Protein AF-A0A7S4MXL9-F1 (afdb_monomer_lite)

Foldseek 3Di:
DQDPPDDDDDDPVRVLLVVLVCCQVVSDVDDDDDQLSQFPVNSVVSPRPDDDDDDPDDPDDDDDDDDDDPVCVVVVVVVVVLLVLLLVCVVVVNWLVNLVPQALCNVVDPPDRSVVSSVSRVPQIHLVSNCVVPPCVRDNDDLSSDRDPPPNPDPD

InterPro domains:
  IPR051455 Bacterial solute-binding protein 3 [PTHR30085] (17-137)

Radius of gyration: 20.0 Å; chains: 1; bounding box: 46×38×46 Å

Structure (mmCIF, N/CA/C/O backbone):
data_AF-A0A7S4MXL9-F1
#
_entry.id   AF-A0A7S4MXL9-F1
#
loop_
_atom_site.group_PDB
_atom_site.id
_atom_site.type_symbol
_atom_site.label_atom_id
_atom_site.label_alt_id
_atom_site.label_comp_id
_atom_site.label_asym_id
_atom_site.label_entity_id
_atom_site.label_seq_id
_atom_site.pdbx_PDB_ins_code
_atom_site.Cartn_x
_atom_site.Cartn_y
_atom_site.Cartn_z
_atom_site.occupancy
_atom_site.B_iso_or_equiv
_atom_site.auth_seq_id
_atom_site.auth_comp_id
_atom_site.auth_asym_id
_atom_site.auth_atom_id
_atom_site.pdbx_PDB_model_num
ATOM 1 N N . MET A 1 1 ? -15.968 -4.657 27.008 1.00 43.28 1 MET A N 1
ATOM 2 C CA . MET A 1 1 ? -15.910 -5.420 25.742 1.00 43.28 1 MET A CA 1
ATOM 3 C C . MET A 1 1 ? -17.338 -5.564 25.239 1.00 43.28 1 MET A C 1
ATOM 5 O O . MET A 1 1 ? -18.163 -6.137 25.943 1.00 43.28 1 MET A O 1
ATOM 9 N N . CYS A 1 2 ? -17.653 -4.916 24.120 1.00 51.62 2 CYS A N 1
ATOM 10 C CA . CYS A 1 2 ? -19.012 -4.793 23.597 1.00 51.62 2 CYS A CA 1
ATOM 11 C C . CYS A 1 2 ? -19.535 -6.177 23.169 1.00 51.62 2 CYS A C 1
ATOM 13 O O . CYS A 1 2 ? -18.941 -6.810 22.299 1.00 51.62 2 CYS A O 1
ATOM 15 N N . LYS A 1 3 ? -20.609 -6.686 23.788 1.00 50.41 3 LYS A N 1
ATOM 16 C CA . LYS A 1 3 ? -21.305 -7.889 23.302 1.00 50.41 3 LYS A CA 1
ATOM 17 C C . LYS A 1 3 ? -22.411 -7.439 22.359 1.00 50.41 3 LYS A C 1
ATOM 19 O O . LYS A 1 3 ? -23.519 -7.153 22.805 1.00 50.41 3 LYS A O 1
ATOM 24 N N . VAL A 1 4 ? -22.115 -7.388 21.065 1.00 56.62 4 VAL A N 1
ATOM 25 C CA . VAL A 1 4 ? -23.149 -7.201 20.044 1.00 56.62 4 VAL A CA 1
ATOM 26 C C . VAL A 1 4 ? -23.966 -8.499 19.990 1.00 56.62 4 VAL A C 1
ATOM 28 O O . VAL A 1 4 ? -23.500 -9.525 19.497 1.00 56.62 4 VAL A O 1
ATOM 31 N N . LYS A 1 5 ? -25.151 -8.502 20.610 1.00 51.19 5 LYS A N 1
ATOM 32 C CA . LYS A 1 5 ? -26.059 -9.658 20.593 1.00 51.19 5 LYS A CA 1
ATOM 33 C C . LYS A 1 5 ? -26.723 -9.763 19.217 1.00 51.19 5 LYS A C 1
ATOM 35 O O . LYS A 1 5 ? -27.228 -8.768 18.716 1.00 51.19 5 LYS A O 1
ATOM 40 N N . GLY A 1 6 ? -26.778 -10.973 18.656 1.00 56.19 6 GLY A N 1
ATOM 41 C CA . GLY A 1 6 ? -27.597 -11.264 17.471 1.00 56.19 6 GLY A CA 1
ATOM 42 C C . GLY A 1 6 ? -26.933 -11.024 16.113 1.00 56.19 6 GLY A C 1
ATOM 43 O O . GLY A 1 6 ? -27.645 -10.872 15.127 1.00 56.19 6 GLY A O 1
ATOM 44 N N . LEU A 1 7 ? -25.600 -11.002 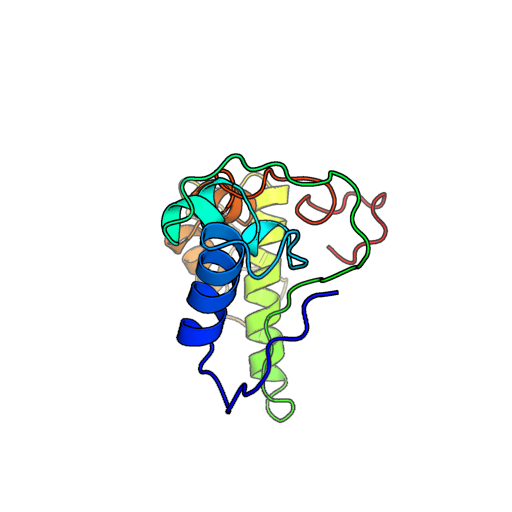16.035 1.00 54.09 7 LEU A N 1
ATOM 45 C CA . LEU A 1 7 ? -24.893 -10.946 14.753 1.00 54.09 7 LEU A CA 1
ATOM 46 C C . LEU A 1 7 ? -25.101 -12.251 13.965 1.00 54.09 7 LEU A C 1
ATOM 48 O O . LEU A 1 7 ? -24.458 -13.262 14.247 1.00 54.09 7 LEU A O 1
ATOM 52 N N . SER A 1 8 ? -26.005 -12.226 12.983 1.00 62.47 8 SER A N 1
ATOM 53 C CA . SER A 1 8 ? -25.964 -13.140 11.837 1.00 62.47 8 SER A CA 1
ATOM 54 C C . SER A 1 8 ? -24.736 -12.829 10.969 1.00 62.47 8 SER A C 1
ATOM 56 O O . SER A 1 8 ? -24.015 -11.864 11.229 1.00 62.47 8 SER A O 1
ATOM 58 N N . ALA A 1 9 ? -24.460 -13.667 9.964 1.00 56.25 9 ALA A N 1
ATOM 59 C CA . ALA A 1 9 ? -23.340 -13.476 9.046 1.00 56.25 9 ALA A CA 1
ATOM 60 C C . ALA A 1 9 ? -23.443 -12.114 8.338 1.00 56.25 9 ALA A C 1
ATOM 62 O O . ALA A 1 9 ? -24.142 -11.980 7.338 1.00 56.25 9 ALA A O 1
ATOM 63 N N . LEU A 1 10 ? -22.763 -11.107 8.885 1.00 61.34 10 LEU A N 1
ATOM 64 C CA . LEU A 1 10 ? -22.652 -9.799 8.268 1.00 61.34 10 LEU A CA 1
ATOM 65 C C . LEU A 1 10 ? -21.685 -9.881 7.092 1.00 61.34 10 LEU A C 1
ATOM 67 O O . LEU A 1 10 ? -20.589 -10.438 7.189 1.00 61.34 10 LEU A O 1
ATOM 71 N N . THR A 1 11 ? -22.063 -9.252 5.992 1.00 66.88 11 THR A N 1
ATOM 72 C CA . THR A 1 11 ? -21.146 -8.926 4.909 1.00 66.88 11 THR A CA 1
ATOM 73 C C . THR A 1 11 ? -20.073 -7.954 5.399 1.00 66.88 11 THR A C 1
ATOM 75 O O . THR A 1 11 ? -20.253 -7.196 6.354 1.00 66.88 11 THR A O 1
ATOM 78 N N . MET A 1 12 ? -18.941 -7.911 4.701 1.00 63.31 12 MET A N 1
ATOM 79 C CA . MET A 1 12 ? -17.849 -6.993 5.036 1.00 63.31 12 MET A CA 1
ATOM 80 C C . MET A 1 12 ? -18.287 -5.512 5.000 1.00 63.31 12 MET A C 1
ATOM 82 O O . MET A 1 12 ? -17.743 -4.687 5.732 1.00 63.31 12 MET A O 1
ATOM 86 N N . VAL A 1 13 ? -19.296 -5.176 4.185 1.00 66.50 13 VAL A N 1
ATOM 87 C CA . VAL A 1 13 ? -19.910 -3.839 4.125 1.00 66.50 13 VAL A CA 1
ATOM 88 C C . VAL A 1 13 ? -20.732 -3.559 5.382 1.00 66.50 13 VAL A C 1
ATOM 90 O O . VAL A 1 13 ? -20.577 -2.506 5.998 1.00 66.50 13 VAL A O 1
ATOM 93 N N . GLU A 1 14 ? -21.556 -4.514 5.807 1.00 68.62 14 GLU A N 1
ATOM 94 C CA . GLU A 1 14 ? -22.361 -4.373 7.021 1.00 68.62 14 GLU A CA 1
ATOM 95 C C . GLU A 1 14 ? -21.477 -4.282 8.268 1.00 68.62 14 GLU A C 1
ATOM 97 O O . GLU A 1 14 ? -21.720 -3.429 9.121 1.00 68.62 14 GLU A O 1
ATOM 102 N N . ILE A 1 15 ? -20.396 -5.068 8.351 1.00 68.00 15 ILE A N 1
ATOM 103 C CA . ILE A 1 15 ? -19.413 -4.968 9.444 1.00 68.00 15 ILE A CA 1
ATOM 104 C C . ILE A 1 15 ? -18.820 -3.557 9.504 1.00 68.00 15 ILE A C 1
ATOM 106 O O . ILE A 1 15 ? -18.749 -2.975 10.586 1.00 68.00 15 ILE A O 1
ATOM 110 N N . ARG A 1 16 ? -18.430 -2.993 8.350 1.00 67.88 16 ARG A N 1
ATOM 111 C CA . ARG A 1 16 ? -17.820 -1.655 8.264 1.00 67.88 16 ARG A CA 1
ATOM 112 C C . ARG A 1 16 ? -18.720 -0.560 8.826 1.00 67.88 16 ARG A C 1
ATOM 114 O O . ARG A 1 16 ? -18.228 0.316 9.527 1.00 67.88 16 ARG A O 1
ATOM 121 N N . LEU A 1 17 ? -20.019 -0.611 8.552 1.00 75.25 17 LEU A N 1
ATOM 122 C CA . LEU A 1 17 ? -20.963 0.392 9.055 1.00 75.25 17 LEU A CA 1
ATOM 123 C C . LEU A 1 17 ? -21.364 0.144 10.517 1.00 75.25 17 LEU A C 1
ATOM 125 O O . LEU A 1 17 ? -21.644 1.084 11.260 1.00 75.25 17 LEU A O 1
ATOM 129 N N . THR A 1 18 ? -21.358 -1.116 10.954 1.00 82.31 18 THR A N 1
ATOM 130 C CA . THR A 1 18 ? -21.883 -1.512 12.267 1.00 82.31 18 THR A CA 1
ATOM 131 C C . THR A 1 18 ? -21.094 -0.918 13.430 1.00 82.31 18 THR A C 1
ATOM 133 O O . THR A 1 18 ? -21.700 -0.437 14.383 1.00 82.31 18 THR A O 1
ATOM 136 N N . TYR A 1 19 ? -19.758 -0.910 13.391 1.00 85.44 19 TYR A N 1
ATOM 137 C CA . TYR A 1 19 ? -18.996 -0.381 14.531 1.00 85.44 19 TYR A CA 1
ATOM 138 C C . TYR A 1 19 ? -19.046 1.144 14.638 1.00 85.44 19 TYR A C 1
ATOM 140 O O . TYR A 1 19 ? -19.063 1.652 15.755 1.00 85.44 19 TYR A O 1
ATOM 148 N N . ALA A 1 20 ? -19.103 1.873 13.517 1.00 88.88 20 ALA A N 1
ATOM 149 C CA . ALA A 1 20 ? -19.265 3.326 13.538 1.00 88.88 20 ALA A CA 1
ATOM 150 C C . ALA A 1 20 ? -20.626 3.702 14.132 1.00 88.88 20 ALA A C 1
ATOM 152 O O . ALA A 1 20 ? -20.692 4.522 15.044 1.00 88.88 20 ALA A O 1
ATOM 153 N N . LYS A 1 21 ? -21.689 3.006 13.708 1.00 89.25 21 LYS A N 1
ATOM 154 C CA . LYS A 1 21 ? -23.033 3.156 14.270 1.00 89.25 21 LYS A CA 1
ATOM 155 C C . LYS A 1 21 ? -23.079 2.844 15.768 1.00 89.25 21 LYS A C 1
ATOM 157 O O . LYS A 1 21 ? -23.560 3.669 16.533 1.00 89.25 21 LYS A O 1
ATOM 162 N N . ASN A 1 22 ? -22.536 1.699 16.185 1.00 88.69 22 ASN A N 1
ATOM 163 C CA . ASN A 1 22 ? -22.546 1.291 17.592 1.00 88.69 22 ASN A CA 1
ATOM 164 C C . ASN A 1 22 ? -21.698 2.216 18.483 1.00 88.69 22 ASN A C 1
ATOM 166 O O . ASN A 1 22 ? -21.920 2.285 19.688 1.00 88.69 22 ASN A O 1
ATOM 170 N N . LEU A 1 23 ? -20.688 2.886 17.920 1.00 89.50 23 LEU A N 1
ATOM 171 C CA . LEU A 1 23 ? -19.939 3.924 18.626 1.00 89.50 23 LEU A CA 1
ATOM 172 C C . LEU A 1 23 ? -20.743 5.233 18.703 1.00 89.50 23 LEU A C 1
ATOM 174 O O . LEU A 1 23 ? -20.732 5.891 19.738 1.00 89.50 23 LEU A O 1
ATOM 178 N N . GLN A 1 24 ? -21.450 5.598 17.628 1.00 90.88 24 GLN A N 1
ATOM 179 C CA . GLN A 1 24 ? -22.282 6.803 17.537 1.00 90.88 24 GLN A CA 1
ATOM 180 C C . GLN A 1 24 ? -23.485 6.759 18.491 1.00 90.88 24 GLN A C 1
ATOM 182 O O . GLN A 1 24 ? -23.789 7.755 19.140 1.00 90.88 24 GLN A O 1
ATOM 187 N N . ASP A 1 25 ? -24.169 5.617 18.583 1.00 90.88 25 ASP A N 1
ATOM 188 C CA . ASP A 1 25 ? -25.355 5.443 19.433 1.00 90.88 25 ASP A CA 1
ATOM 189 C C . ASP A 1 25 ? -25.026 5.081 20.895 1.00 90.88 25 ASP A C 1
ATOM 191 O O . ASP A 1 25 ? -25.926 4.963 21.727 1.00 90.88 25 ASP A O 1
ATOM 195 N N . GLY A 1 26 ? -23.738 4.933 21.221 1.00 88.62 26 GLY A N 1
ATOM 196 C CA . GLY A 1 26 ? -23.257 4.640 22.569 1.00 88.62 26 GLY A CA 1
ATOM 197 C C . GLY A 1 26 ? -23.362 3.171 22.988 1.00 88.62 26 GLY A C 1
ATOM 198 O O . GLY A 1 26 ? -23.033 2.849 24.131 1.00 88.62 26 GLY A O 1
ATOM 199 N N . THR A 1 27 ? -23.762 2.261 22.092 1.00 90.12 27 THR A N 1
ATOM 200 C CA . THR A 1 27 ? -23.750 0.810 22.352 1.00 90.12 27 THR A CA 1
ATOM 201 C C . THR A 1 27 ? -22.348 0.320 22.723 1.00 90.12 27 THR A C 1
ATOM 203 O O . THR A 1 27 ? -22.186 -0.512 23.620 1.00 90.12 27 THR A O 1
ATOM 206 N N . CYS A 1 28 ? -21.323 0.849 22.053 1.00 89.38 28 CYS A N 1
ATOM 207 C CA . CYS A 1 28 ? -19.917 0.632 22.360 1.00 89.38 28 CYS A CA 1
ATOM 208 C C . CYS A 1 28 ? -19.245 1.963 22.707 1.00 89.38 28 CYS A C 1
ATOM 210 O O . CYS A 1 28 ? -19.513 2.985 22.092 1.00 89.38 28 CYS A O 1
ATOM 212 N N . ASN A 1 29 ? -18.314 1.937 23.661 1.00 89.88 29 ASN A N 1
ATOM 213 C CA . ASN A 1 29 ? -17.516 3.103 24.058 1.00 89.88 29 ASN A CA 1
ATOM 214 C C . ASN A 1 29 ? -16.076 3.076 23.513 1.00 89.88 29 ASN A C 1
ATOM 216 O O . ASN A 1 29 ? -15.330 4.032 23.697 1.00 89.88 29 ASN A O 1
ATOM 220 N N . ALA A 1 30 ? -15.668 1.971 22.886 1.00 89.69 30 ALA A N 1
ATOM 221 C CA . ALA A 1 30 ? -14.360 1.798 22.272 1.00 89.69 30 ALA A CA 1
ATOM 222 C C . ALA A 1 30 ? -14.444 0.777 21.133 1.00 89.69 30 ALA A C 1
ATOM 224 O O . ALA A 1 30 ? -15.226 -0.178 21.198 1.00 89.69 30 ALA A O 1
ATOM 225 N N . ILE A 1 31 ? -13.594 0.960 20.124 1.00 89.62 31 ILE A N 1
ATOM 226 C CA . ILE A 1 31 ? -13.417 0.045 18.995 1.00 89.62 31 ILE A CA 1
ATOM 227 C C . ILE A 1 31 ? -11.952 -0.386 18.903 1.00 89.62 31 ILE A C 1
ATOM 229 O O . ILE A 1 31 ? -11.050 0.351 19.299 1.00 89.62 31 ILE A O 1
ATOM 233 N N . VAL A 1 32 ? -11.722 -1.595 18.397 1.00 88.31 32 VAL A N 1
ATOM 234 C CA . VAL A 1 32 ? -10.387 -2.142 18.133 1.00 88.31 32 VAL A CA 1
ATOM 235 C C . VAL A 1 32 ? -10.372 -2.629 16.693 1.00 88.31 32 VAL A C 1
ATOM 237 O O . VAL A 1 32 ? -11.303 -3.308 16.265 1.00 88.31 32 VAL A O 1
ATOM 240 N N . GLY A 1 33 ? -9.326 -2.274 15.958 1.00 87.44 33 GLY A N 1
ATOM 241 C CA . GLY A 1 33 ? -9.113 -2.702 14.584 1.00 87.44 33 GLY A CA 1
ATOM 242 C C . GLY A 1 33 ? -7.822 -2.121 14.022 1.00 87.44 33 GLY A C 1
ATOM 243 O O . GLY A 1 33 ? -7.119 -1.368 14.703 1.00 87.44 33 GLY A O 1
ATOM 244 N N . GLU A 1 34 ? -7.539 -2.456 12.769 1.00 87.19 34 GLU A N 1
ATOM 245 C CA . GLU A 1 34 ? -6.403 -1.920 12.021 1.00 87.19 34 GLU A CA 1
ATOM 246 C C . GLU A 1 34 ? -6.440 -0.385 11.991 1.00 87.19 34 GLU A C 1
ATOM 248 O O . GLU A 1 34 ? -7.487 0.218 11.736 1.00 87.19 34 GLU A O 1
ATOM 253 N N . ARG A 1 35 ? -5.284 0.267 12.177 1.00 85.81 35 ARG A N 1
ATOM 254 C CA . ARG A 1 35 ? -5.181 1.741 12.264 1.00 85.81 35 ARG A CA 1
ATOM 255 C C . ARG A 1 35 ? -5.817 2.462 11.078 1.00 85.81 35 ARG A C 1
ATOM 257 O O . ARG A 1 35 ? -6.426 3.508 11.261 1.00 85.81 35 ARG A O 1
ATOM 264 N N . MET A 1 36 ? -5.690 1.900 9.877 1.00 84.69 36 MET A N 1
ATOM 265 C CA . MET A 1 36 ? -6.298 2.453 8.665 1.00 84.69 36 MET A CA 1
ATOM 266 C C . MET A 1 36 ? -7.829 2.388 8.689 1.00 84.69 36 MET A C 1
ATOM 268 O O . MET A 1 36 ? -8.492 3.306 8.220 1.00 84.69 36 MET A O 1
ATOM 272 N N . HIS A 1 37 ? -8.404 1.334 9.271 1.00 85.94 37 HIS A N 1
ATOM 273 C CA . HIS A 1 37 ? -9.849 1.159 9.355 1.00 85.94 37 HIS A CA 1
ATOM 274 C C . HIS A 1 37 ? -10.477 1.985 10.477 1.00 85.94 37 HIS A C 1
ATOM 276 O O . HIS A 1 37 ? -11.622 2.398 10.336 1.00 85.94 37 HIS A O 1
ATOM 282 N N . ILE A 1 38 ? -9.750 2.242 11.564 1.00 89.75 38 ILE A N 1
ATOM 283 C CA . ILE A 1 38 ? -10.243 3.022 12.708 1.00 89.75 38 ILE A CA 1
ATOM 284 C C . ILE A 1 38 ? -9.623 4.426 12.782 1.00 89.75 38 ILE A C 1
ATOM 286 O O . ILE A 1 38 ? -9.632 5.053 13.840 1.00 89.75 38 ILE A O 1
ATOM 290 N N . SER A 1 39 ? -9.059 4.942 11.689 1.00 89.69 39 SER A N 1
ATOM 291 C CA . SER A 1 39 ? -8.576 6.325 11.658 1.00 89.69 39 SER A CA 1
ATOM 292 C C . SER A 1 39 ? -9.746 7.300 11.803 1.00 89.69 39 SER A C 1
ATOM 294 O O . SER A 1 39 ? -10.880 6.980 11.443 1.00 89.69 39 SER A O 1
ATOM 296 N N . GLN A 1 40 ? -9.481 8.512 12.295 1.00 90.06 40 GLN A N 1
ATOM 297 C CA . GLN A 1 40 ? -10.526 9.528 12.433 1.00 90.06 40 GLN A CA 1
ATOM 298 C C . GLN A 1 40 ? -11.225 9.814 11.098 1.00 90.06 40 GLN A C 1
ATOM 300 O O . GLN A 1 40 ? -12.452 9.834 11.054 1.00 90.06 40 GLN A O 1
ATOM 305 N N . GLN A 1 41 ? -10.458 9.952 10.010 1.00 88.75 41 GLN A N 1
ATOM 306 C CA . GLN A 1 41 ? -11.013 10.137 8.669 1.00 88.75 41 GLN A CA 1
ATOM 307 C C . GLN A 1 41 ? -11.899 8.953 8.271 1.00 88.75 41 GLN A C 1
ATOM 309 O O . GLN A 1 41 ? -13.039 9.141 7.862 1.00 88.75 41 GLN A O 1
ATOM 314 N N . SER A 1 42 ? -11.419 7.724 8.473 1.00 89.56 42 SER A N 1
ATOM 315 C CA . SER A 1 42 ? -12.175 6.529 8.111 1.00 89.56 42 SER A CA 1
ATOM 316 C C . SER A 1 42 ? -13.452 6.355 8.940 1.00 89.56 42 SER A C 1
ATOM 318 O O . SER A 1 42 ? -14.399 5.739 8.455 1.00 89.56 42 SER A O 1
ATOM 320 N N . MET A 1 43 ? -13.487 6.840 10.183 1.00 91.06 43 MET A N 1
ATOM 321 C CA . MET A 1 43 ? -14.690 6.843 11.021 1.00 91.06 43 MET A CA 1
ATOM 322 C C . MET A 1 43 ? -15.681 7.916 10.571 1.00 91.06 43 MET A C 1
ATOM 324 O O . MET A 1 43 ? -16.874 7.633 10.459 1.00 91.06 43 MET A O 1
ATOM 328 N N . HIS A 1 44 ? -15.180 9.107 10.249 1.00 90.12 44 HIS A N 1
ATOM 329 C CA . HIS A 1 44 ? -15.976 10.201 9.704 1.00 90.12 44 HIS A CA 1
ATOM 330 C C . HIS A 1 44 ? -16.634 9.816 8.369 1.00 90.12 44 HIS A C 1
ATOM 332 O O . HIS A 1 44 ? -17.840 9.979 8.209 1.00 90.12 44 HIS A O 1
ATOM 338 N N . ASP A 1 45 ? -15.892 9.184 7.453 1.00 89.19 45 ASP A N 1
ATOM 339 C CA . ASP A 1 45 ? -16.416 8.695 6.165 1.00 89.19 45 ASP A CA 1
ATOM 340 C C . ASP A 1 45 ? -17.516 7.626 6.326 1.00 89.19 45 ASP A C 1
ATOM 342 O O . ASP A 1 45 ? -18.261 7.337 5.389 1.00 89.19 45 ASP A O 1
ATOM 346 N N . ARG A 1 46 ? -17.634 7.030 7.520 1.00 89.50 46 ARG A N 1
ATOM 347 C CA . ARG A 1 46 ? -18.689 6.072 7.888 1.00 89.50 46 ARG A CA 1
ATOM 348 C C . ARG A 1 46 ? -19.806 6.689 8.734 1.00 89.50 46 ARG A C 1
ATOM 350 O O . ARG A 1 46 ? -20.631 5.947 9.265 1.00 89.50 46 ARG A O 1
ATOM 357 N N . GLY A 1 47 ? -19.847 8.016 8.843 1.00 90.50 47 GLY A N 1
ATOM 358 C CA . GLY A 1 47 ? -20.911 8.762 9.516 1.00 90.50 47 GLY A CA 1
ATOM 359 C C . GLY A 1 47 ? -20.753 8.886 11.032 1.00 90.50 47 GLY A C 1
ATOM 360 O O . GLY A 1 47 ? -21.738 9.151 11.715 1.00 90.50 47 GLY A O 1
ATOM 361 N N . TYR A 1 48 ? -19.550 8.668 11.577 1.00 91.56 48 TYR A N 1
ATOM 362 C CA . TYR A 1 48 ? -19.279 9.003 12.974 1.00 91.56 48 TYR A CA 1
ATOM 363 C C . TYR A 1 48 ? -18.996 10.504 13.110 1.00 91.56 48 TYR A C 1
ATOM 365 O O . TYR A 1 48 ? -18.024 11.008 12.552 1.00 91.56 48 TYR A O 1
ATOM 373 N N . GLU A 1 49 ? -19.823 11.202 13.884 1.00 93.06 49 GLU A N 1
ATOM 374 C CA . GLU A 1 49 ? -19.748 12.659 14.087 1.00 93.06 49 GLU A CA 1
ATOM 375 C C . GLU A 1 49 ? -19.316 13.036 15.514 1.00 93.06 49 GLU A C 1
ATOM 377 O O . GLU A 1 49 ? -19.165 14.211 15.846 1.00 93.06 49 GLU A O 1
ATOM 382 N N . GLY A 1 50 ? -19.140 12.041 16.386 1.00 90.12 50 GLY A N 1
ATOM 383 C CA . GLY A 1 50 ? -18.769 12.255 17.779 1.00 90.12 50 GLY A CA 1
ATOM 384 C C . GLY A 1 50 ? -17.299 12.631 17.994 1.00 90.12 50 GLY A C 1
ATOM 385 O O . GLY A 1 50 ? -16.451 12.582 17.101 1.00 90.12 50 GLY A O 1
ATOM 386 N N . SER A 1 51 ? -16.978 12.962 19.244 1.00 92.06 51 SER A N 1
ATOM 387 C CA . SER A 1 51 ? -15.603 13.178 19.695 1.00 92.06 51 SER A CA 1
ATOM 388 C C . SER A 1 51 ? -14.778 11.898 19.536 1.00 92.06 51 SER A C 1
ATOM 390 O O . SER A 1 51 ? -15.046 10.901 20.204 1.00 92.06 51 SER A O 1
ATOM 392 N N . TYR A 1 52 ? -13.737 11.927 18.702 1.00 92.38 52 TYR A N 1
ATOM 393 C CA . TYR A 1 52 ? -12.903 10.758 18.422 1.00 92.38 52 TYR A CA 1
ATOM 394 C C . TYR A 1 52 ? -11.470 10.944 18.920 1.00 92.38 52 TYR A C 1
ATOM 396 O O . TYR A 1 52 ? -10.852 11.980 18.687 1.00 92.38 52 TYR A O 1
ATOM 404 N N . SER A 1 53 ? -10.906 9.920 19.560 1.00 91.69 53 SER A N 1
ATOM 405 C CA . SER A 1 53 ? -9.463 9.842 19.803 1.00 91.69 53 SER A CA 1
ATOM 406 C C . SER A 1 53 ? -8.967 8.418 19.583 1.00 91.69 53 SER A C 1
ATOM 408 O O . SER A 1 53 ? -9.616 7.450 19.975 1.00 91.69 53 SER A O 1
ATOM 410 N N . MET A 1 54 ? -7.813 8.292 18.928 1.00 90.44 54 MET A N 1
ATOM 411 C CA . MET A 1 54 ? -7.187 7.006 18.633 1.00 90.44 54 MET A CA 1
ATOM 412 C C . MET A 1 54 ? -5.919 6.849 19.471 1.00 90.44 54 MET A C 1
ATOM 414 O O . MET A 1 54 ? -5.058 7.729 19.487 1.00 90.44 54 MET A O 1
ATOM 418 N N . GLY A 1 55 ? -5.790 5.712 20.157 1.00 88.75 55 GLY A N 1
ATOM 419 C CA . GLY A 1 55 ? -4.580 5.381 20.904 1.00 88.75 55 GLY A CA 1
ATOM 420 C C . GLY A 1 55 ? -3.357 5.239 19.990 1.00 88.75 55 GLY A C 1
ATOM 421 O O . GLY A 1 55 ? -3.456 4.790 18.850 1.00 88.75 55 GLY A O 1
ATOM 422 N N . THR A 1 56 ? -2.176 5.594 20.498 1.00 86.38 56 THR A N 1
ATOM 423 C CA . THR A 1 56 ? -0.914 5.499 19.739 1.00 86.38 56 THR A CA 1
ATOM 424 C C . THR A 1 56 ? -0.267 4.116 19.814 1.00 86.38 56 THR A C 1
ATOM 426 O O . THR A 1 56 ? 0.526 3.760 18.937 1.00 86.38 56 THR A O 1
ATOM 429 N N . LYS A 1 57 ? -0.615 3.328 20.839 1.00 87.81 57 LYS A N 1
ATOM 430 C CA . LYS A 1 57 ? -0.075 1.991 21.088 1.00 87.81 57 LYS A CA 1
ATOM 431 C C . LYS A 1 57 ? -0.738 0.953 20.181 1.00 87.81 57 LYS A C 1
ATOM 433 O O . LYS A 1 57 ? -1.944 0.743 20.253 1.00 87.81 57 LYS A O 1
ATOM 438 N N . ALA A 1 58 ? 0.074 0.268 19.380 1.00 84.81 58 ALA A N 1
ATOM 439 C CA . ALA A 1 58 ? -0.342 -0.945 18.686 1.00 84.81 58 ALA A CA 1
ATOM 440 C C . ALA A 1 58 ? -0.316 -2.138 19.656 1.00 84.81 58 ALA A C 1
ATOM 442 O O . ALA A 1 58 ? 0.613 -2.276 20.455 1.00 84.81 58 ALA A O 1
ATOM 443 N N . TYR A 1 59 ? -1.342 -2.985 19.583 1.00 88.62 59 TYR A N 1
ATOM 444 C CA . TYR A 1 59 ? -1.470 -4.195 20.406 1.00 88.62 59 TYR A CA 1
ATOM 445 C C . TYR A 1 59 ? -1.309 -5.492 19.598 1.00 88.62 59 TYR A C 1
ATOM 447 O O . TYR A 1 59 ? -1.298 -6.570 20.185 1.00 88.62 59 TYR A O 1
ATOM 455 N N . GLY A 1 60 ? -1.159 -5.390 18.276 1.00 85.06 60 GLY A N 1
ATOM 456 C CA . GLY A 1 60 ? -0.962 -6.511 17.361 1.00 85.06 60 GLY A CA 1
ATOM 457 C C . GLY A 1 60 ? -0.065 -6.125 16.185 1.00 85.06 60 GLY A C 1
ATOM 458 O O . GLY A 1 60 ? 0.199 -4.942 15.960 1.00 85.06 60 GLY A O 1
ATOM 459 N N . MET A 1 61 ? 0.408 -7.143 15.465 1.00 80.75 61 MET A N 1
ATOM 460 C CA . MET A 1 61 ? 1.165 -7.016 14.219 1.00 80.75 61 MET A CA 1
ATOM 461 C C . MET A 1 61 ? 0.309 -7.589 13.091 1.00 80.75 61 MET A C 1
ATOM 463 O O . MET A 1 61 ? 0.033 -8.785 13.082 1.00 80.75 61 MET A O 1
ATOM 467 N N . GLU A 1 62 ? -0.108 -6.735 12.161 1.00 81.69 62 GLU A N 1
ATOM 468 C CA . GLU A 1 62 ? -1.036 -7.084 11.078 1.00 81.69 62 GLU A CA 1
ATOM 469 C C . GLU A 1 62 ? -0.391 -6.772 9.713 1.00 81.69 62 GLU A C 1
ATOM 471 O O . GLU A 1 62 ? -0.787 -5.818 9.044 1.00 81.69 62 GLU A O 1
ATOM 476 N N . PRO A 1 63 ? 0.665 -7.507 9.304 1.00 82.06 63 PRO A N 1
ATOM 477 C CA . PRO A 1 63 ? 1.268 -7.319 7.991 1.00 82.06 63 PRO A CA 1
ATOM 478 C C . PRO A 1 63 ? 0.297 -7.785 6.900 1.00 82.06 63 PRO A C 1
ATOM 480 O O . PRO A 1 63 ? -0.113 -8.947 6.867 1.00 82.06 63 PRO A O 1
ATOM 483 N N . LEU A 1 64 ? -0.061 -6.877 5.994 1.00 86.12 64 LEU A N 1
ATOM 484 C CA . LEU A 1 64 ? -0.905 -7.192 4.846 1.00 86.12 64 LEU A CA 1
ATOM 485 C C . LEU A 1 64 ? -0.061 -7.805 3.724 1.00 86.12 64 LEU A C 1
ATOM 487 O O . LEU A 1 64 ? 1.059 -7.368 3.467 1.00 86.12 64 LEU A O 1
ATOM 491 N N . SER A 1 65 ? -0.608 -8.814 3.047 1.00 88.06 65 SER A N 1
ATOM 492 C CA . SER A 1 65 ? 0.068 -9.520 1.956 1.00 88.06 65 SER A CA 1
ATOM 493 C C . SER A 1 65 ? -0.881 -9.775 0.789 1.00 88.06 65 SER A C 1
ATOM 495 O O . SER A 1 65 ? -2.093 -9.917 0.977 1.00 88.06 65 SER A O 1
ATOM 497 N N . LEU A 1 66 ? -0.328 -9.859 -0.423 1.00 91.19 66 LEU A N 1
ATOM 498 C CA . LEU A 1 66 ? -1.061 -10.350 -1.585 1.00 91.19 66 LEU A CA 1
ATOM 499 C C . LEU A 1 66 ? -1.113 -11.876 -1.539 1.00 91.19 66 LEU A C 1
ATOM 501 O O . LEU A 1 66 ? -0.088 -12.555 -1.554 1.00 91.19 66 LEU A O 1
ATOM 505 N N . VAL A 1 67 ? -2.327 -12.415 -1.509 1.00 94.12 67 VAL A N 1
ATOM 506 C CA . VAL A 1 67 ? -2.559 -13.857 -1.415 1.00 94.12 67 VAL A CA 1
ATOM 507 C C . VAL A 1 67 ? -2.908 -14.413 -2.792 1.00 94.12 67 VAL A C 1
ATOM 509 O O . VAL A 1 67 ? -3.731 -13.858 -3.521 1.00 94.12 67 VAL A O 1
ATOM 512 N N . THR A 1 68 ? -2.282 -15.532 -3.148 1.00 95.44 68 THR A N 1
ATOM 513 C CA . THR A 1 68 ? -2.534 -16.275 -4.390 1.00 95.44 68 THR A CA 1
ATOM 514 C C . THR A 1 68 ? -2.885 -17.727 -4.067 1.00 95.44 68 THR A C 1
ATOM 516 O O . THR A 1 68 ? -2.714 -18.170 -2.932 1.00 95.44 68 THR A O 1
ATOM 519 N N . ARG A 1 69 ? -3.427 -18.468 -5.043 1.00 96.00 69 ARG A N 1
ATOM 520 C CA . ARG A 1 69 ? -3.629 -19.917 -4.891 1.00 96.00 69 ARG A CA 1
ATOM 521 C C . ARG A 1 69 ? -2.271 -20.621 -4.893 1.00 96.00 69 ARG A C 1
ATOM 523 O O . ARG A 1 69 ? -1.410 -20.274 -5.691 1.00 96.00 69 ARG A O 1
ATOM 530 N N . ASP A 1 70 ? -2.130 -21.636 -4.054 1.00 94.81 70 ASP A N 1
ATOM 531 C CA . ASP A 1 70 ? -0.916 -22.442 -3.879 1.00 94.81 70 ASP A CA 1
ATOM 532 C C . ASP A 1 70 ? -0.534 -23.275 -5.116 1.00 94.81 70 ASP A C 1
ATOM 534 O O . ASP A 1 70 ? 0.642 -23.533 -5.357 1.00 94.81 70 ASP A O 1
ATOM 538 N N . VAL A 1 71 ? -1.515 -23.662 -5.933 1.00 96.25 71 VAL A N 1
ATOM 539 C CA . VAL A 1 71 ? -1.321 -24.516 -7.121 1.00 96.25 71 VAL A CA 1
ATOM 540 C C . VAL A 1 71 ? -0.634 -23.844 -8.320 1.00 96.25 71 VAL A C 1
ATOM 542 O O . VAL A 1 71 ? -0.379 -24.519 -9.316 1.00 96.25 71 VAL A O 1
ATOM 545 N N . ASP A 1 72 ? -0.339 -22.540 -8.275 1.00 95.00 72 ASP A N 1
ATOM 546 C CA . ASP A 1 72 ? 0.314 -21.824 -9.383 1.00 95.00 72 ASP A CA 1
ATOM 547 C C . ASP A 1 72 ? 1.475 -20.946 -8.902 1.00 95.00 72 ASP A C 1
ATOM 549 O O . ASP A 1 72 ? 1.391 -19.719 -8.851 1.00 95.00 72 ASP A O 1
ATOM 553 N N . ALA A 1 73 ? 2.597 -21.596 -8.589 1.00 91.94 73 ALA A N 1
ATOM 554 C CA . ALA A 1 73 ? 3.809 -20.921 -8.128 1.00 91.94 73 ALA A CA 1
ATOM 555 C C . ALA A 1 73 ? 4.317 -19.846 -9.107 1.00 91.94 73 ALA A C 1
ATOM 557 O O . ALA A 1 73 ? 4.803 -18.807 -8.676 1.00 91.94 73 ALA A O 1
ATOM 558 N N . ARG A 1 74 ? 4.150 -20.033 -10.427 1.00 89.38 74 ARG A N 1
ATOM 559 C CA . ARG A 1 74 ? 4.579 -19.029 -11.420 1.00 89.38 74 ARG A CA 1
ATOM 560 C C . ARG A 1 74 ? 3.746 -17.755 -11.331 1.00 89.38 74 ARG A C 1
ATOM 562 O O . ARG A 1 74 ? 4.268 -16.661 -11.552 1.00 89.38 74 ARG A O 1
ATOM 569 N N . TRP A 1 75 ? 2.455 -17.890 -11.035 1.00 91.12 75 TRP A N 1
ATOM 570 C CA . TRP A 1 75 ? 1.593 -16.747 -10.770 1.00 91.12 75 TRP A CA 1
ATOM 571 C C . TRP A 1 75 ? 1.984 -16.041 -9.470 1.00 91.12 75 TRP A C 1
ATOM 573 O O . TRP A 1 75 ? 2.103 -14.815 -9.458 1.00 91.12 75 TRP A O 1
ATOM 583 N N . SER A 1 76 ? 2.243 -16.797 -8.401 1.00 93.00 76 SER A N 1
ATOM 584 C CA . SER A 1 76 ? 2.732 -16.245 -7.132 1.00 93.00 76 SER A CA 1
ATOM 585 C C . SER A 1 76 ? 4.047 -15.480 -7.311 1.00 93.00 76 SER A C 1
ATOM 587 O O . SER A 1 76 ? 4.162 -14.356 -6.823 1.00 93.00 76 SER A O 1
ATOM 589 N N . ASP A 1 77 ? 4.992 -16.033 -8.078 1.00 88.62 77 ASP A N 1
ATOM 590 C CA . ASP A 1 77 ? 6.261 -15.380 -8.408 1.00 88.62 77 ASP A CA 1
ATOM 591 C C . ASP A 1 77 ? 6.029 -14.058 -9.138 1.00 88.62 77 ASP A C 1
ATOM 593 O O . ASP A 1 77 ? 6.596 -13.040 -8.753 1.00 88.62 77 ASP A O 1
ATOM 597 N N . LEU A 1 78 ? 5.173 -14.038 -10.167 1.00 88.00 78 LEU A N 1
ATOM 598 C CA . LEU A 1 78 ? 4.854 -12.808 -10.897 1.00 88.00 78 LEU A CA 1
ATOM 599 C C . LEU A 1 78 ? 4.273 -11.732 -9.969 1.00 88.00 78 LEU A C 1
ATOM 601 O O . LEU A 1 78 ? 4.711 -10.584 -10.027 1.00 88.00 78 LEU A O 1
ATOM 605 N N . VAL A 1 79 ? 3.305 -12.087 -9.121 1.00 91.69 79 VAL A N 1
ATOM 606 C CA . VAL A 1 79 ? 2.702 -11.150 -8.159 1.00 91.69 79 VAL A CA 1
ATOM 607 C C . VAL A 1 79 ? 3.758 -10.614 -7.191 1.00 91.69 79 VAL A C 1
ATOM 609 O O . VAL A 1 79 ? 3.808 -9.408 -6.951 1.00 91.69 79 VAL A O 1
ATOM 612 N N . ASN A 1 80 ? 4.646 -11.480 -6.696 1.00 89.88 80 ASN A N 1
ATOM 613 C CA . ASN A 1 80 ? 5.759 -11.063 -5.853 1.00 89.88 80 ASN A CA 1
ATOM 614 C C . ASN A 1 80 ? 6.704 -10.110 -6.603 1.00 89.88 80 ASN A C 1
ATOM 616 O O . ASN A 1 80 ? 7.007 -9.041 -6.088 1.00 89.88 80 ASN A O 1
ATOM 620 N N . TRP A 1 81 ? 7.105 -10.415 -7.841 1.00 88.81 81 TRP A N 1
ATOM 621 C CA . TRP A 1 81 ? 7.970 -9.536 -8.641 1.00 88.81 81 TRP A CA 1
ATOM 622 C C . TRP A 1 81 ? 7.349 -8.164 -8.923 1.00 88.81 81 TRP A C 1
ATOM 624 O O . TRP A 1 81 ? 8.070 -7.167 -8.973 1.00 88.81 81 TRP A O 1
ATOM 634 N N . VAL A 1 82 ? 6.023 -8.086 -9.071 1.00 91.06 82 VAL A N 1
ATOM 635 C CA . VAL A 1 82 ? 5.311 -6.803 -9.169 1.00 91.06 82 VAL A CA 1
ATOM 636 C C . VAL A 1 82 ? 5.435 -6.002 -7.870 1.00 91.06 82 VAL A C 1
ATOM 638 O O . VAL A 1 82 ? 5.682 -4.804 -7.932 1.00 91.06 82 VAL A O 1
ATOM 641 N N . ILE A 1 83 ? 5.324 -6.631 -6.699 1.00 91.81 83 ILE A N 1
ATOM 642 C CA . ILE A 1 83 ? 5.571 -5.940 -5.423 1.00 91.81 83 ILE A CA 1
ATOM 643 C C . ILE A 1 83 ? 7.034 -5.478 -5.340 1.00 91.81 83 ILE A C 1
ATOM 645 O O . ILE A 1 83 ? 7.296 -4.315 -5.039 1.00 91.81 83 ILE A O 1
ATOM 649 N N . GLN A 1 84 ? 7.984 -6.359 -5.671 1.00 89.88 84 GLN A N 1
ATOM 650 C CA . GLN A 1 84 ? 9.413 -6.048 -5.599 1.00 89.88 84 GLN A CA 1
ATOM 651 C C . GLN A 1 84 ? 9.790 -4.860 -6.491 1.00 89.88 84 GLN A C 1
ATOM 653 O O . GLN A 1 84 ? 10.536 -3.989 -6.052 1.00 89.88 84 GLN A O 1
ATOM 658 N N . VAL A 1 85 ? 9.259 -4.758 -7.720 1.00 91.19 85 VAL A N 1
ATOM 659 C CA . VAL A 1 85 ? 9.588 -3.606 -8.581 1.00 91.19 85 VAL A CA 1
ATOM 660 C C . VAL A 1 85 ? 9.097 -2.285 -7.986 1.00 91.19 85 VAL A C 1
ATOM 662 O O . VAL A 1 85 ? 9.793 -1.284 -8.116 1.00 91.19 85 VAL A O 1
ATOM 665 N N . LEU A 1 86 ? 7.952 -2.263 -7.293 1.00 93.88 86 LEU A N 1
ATOM 666 C CA . LEU A 1 86 ? 7.450 -1.044 -6.646 1.00 93.88 86 LEU A CA 1
ATOM 667 C C . LEU A 1 86 ? 8.401 -0.556 -5.545 1.00 93.88 86 LEU A C 1
ATOM 669 O O . LEU A 1 86 ? 8.621 0.651 -5.436 1.00 93.88 86 LEU A O 1
ATOM 673 N N . PHE A 1 87 ? 8.971 -1.478 -4.762 1.00 91.94 87 PHE A N 1
ATOM 674 C CA . PHE A 1 87 ? 9.936 -1.160 -3.706 1.00 91.94 87 PHE A CA 1
ATOM 675 C C . PHE A 1 87 ? 11.280 -0.710 -4.268 1.00 91.94 87 PHE A C 1
ATOM 677 O O . PHE A 1 87 ? 11.771 0.350 -3.893 1.00 91.94 87 PHE A O 1
ATOM 684 N N . VAL A 1 88 ? 11.860 -1.463 -5.205 1.00 89.81 88 VAL A N 1
ATOM 685 C CA . VAL A 1 88 ? 13.182 -1.109 -5.740 1.00 89.81 88 VAL A CA 1
ATOM 686 C C . VAL A 1 88 ? 13.110 0.161 -6.595 1.00 89.81 88 VAL A C 1
ATOM 688 O O . VAL A 1 88 ? 14.038 0.965 -6.574 1.00 89.81 88 VAL A O 1
ATOM 691 N N . ALA A 1 89 ? 12.003 0.404 -7.309 1.00 93.38 89 ALA A N 1
ATOM 692 C CA . ALA A 1 89 ? 11.800 1.682 -7.992 1.00 93.38 89 ALA A CA 1
ATOM 693 C C . ALA A 1 89 ? 11.830 2.846 -6.995 1.00 93.38 89 ALA A C 1
ATOM 695 O O . ALA A 1 89 ? 12.489 3.846 -7.251 1.00 93.38 89 ALA A O 1
ATOM 696 N N . GLU A 1 90 ? 11.187 2.703 -5.835 1.00 94.81 90 GLU A N 1
ATOM 697 C CA . GLU A 1 90 ? 11.257 3.722 -4.791 1.00 94.81 90 GLU A CA 1
ATOM 698 C C . GLU A 1 90 ? 12.681 3.879 -4.236 1.00 94.81 90 GLU A C 1
ATOM 700 O O . GLU A 1 90 ? 13.170 5.002 -4.122 1.00 94.81 90 GLU A O 1
ATOM 705 N N . GLU A 1 91 ? 13.367 2.771 -3.948 1.00 92.38 91 GLU A N 1
ATOM 706 C CA . GLU A 1 91 ? 14.746 2.771 -3.443 1.00 92.38 91 GLU A CA 1
ATOM 707 C C . GLU A 1 91 ? 15.692 3.521 -4.389 1.00 92.38 91 GLU A C 1
ATOM 709 O O . GLU A 1 91 ? 16.524 4.322 -3.964 1.00 92.38 91 GLU A O 1
ATOM 714 N N . GLN A 1 92 ? 15.516 3.311 -5.692 1.00 92.12 92 GLN A N 1
ATOM 715 C CA . GLN A 1 92 ? 16.292 3.957 -6.747 1.00 92.12 92 GLN A CA 1
ATOM 716 C C . GLN A 1 92 ? 15.752 5.338 -7.138 1.00 92.12 92 GLN A C 1
ATOM 718 O O . GLN A 1 92 ? 16.241 5.938 -8.095 1.00 92.12 92 GLN A O 1
ATOM 723 N N . SER A 1 93 ? 14.753 5.860 -6.417 1.00 95.38 93 SER A N 1
ATOM 724 C CA . SER A 1 93 ? 14.094 7.140 -6.713 1.00 95.38 93 SER A CA 1
ATOM 725 C C . SER A 1 93 ? 13.520 7.228 -8.140 1.00 95.38 93 SER A C 1
ATOM 727 O O . SER A 1 93 ? 13.425 8.306 -8.730 1.00 95.38 93 SER A O 1
ATOM 729 N N . ILE A 1 94 ? 13.121 6.089 -8.707 1.00 95.62 94 ILE A N 1
ATOM 730 C CA . ILE A 1 94 ? 12.382 5.983 -9.964 1.00 95.62 94 ILE A CA 1
ATOM 731 C C . ILE A 1 94 ? 10.900 6.180 -9.652 1.00 95.62 94 ILE A C 1
ATOM 733 O O . ILE A 1 94 ? 10.323 5.467 -8.835 1.00 95.62 94 ILE A O 1
ATOM 737 N N . THR A 1 95 ? 10.275 7.146 -10.313 1.00 97.69 95 THR A N 1
ATOM 738 C CA . THR A 1 95 ? 8.863 7.499 -10.132 1.00 97.69 95 THR A CA 1
ATOM 739 C C . THR A 1 95 ? 8.050 7.115 -11.359 1.00 97.69 95 THR A C 1
ATOM 741 O O . THR A 1 95 ? 8.600 6.687 -12.380 1.00 97.69 95 THR A O 1
ATOM 744 N N . GLN A 1 96 ? 6.738 7.340 -11.311 1.00 97.62 96 GLN A N 1
ATOM 745 C CA . GLN A 1 96 ? 5.892 7.233 -12.497 1.00 97.62 96 GLN A CA 1
ATOM 746 C C . GLN A 1 96 ? 6.438 8.065 -13.675 1.00 97.62 96 GLN A C 1
ATOM 748 O O . GLN A 1 96 ? 6.456 7.595 -14.813 1.00 97.62 96 GLN A O 1
ATOM 753 N N . ALA A 1 97 ? 6.940 9.276 -13.406 1.00 97.75 97 ALA A N 1
ATOM 754 C CA . ALA A 1 97 ? 7.456 10.188 -14.430 1.00 97.75 97 ALA A CA 1
ATOM 755 C C . ALA A 1 97 ? 8.778 9.709 -15.055 1.00 97.75 97 ALA A C 1
ATOM 757 O O . ALA A 1 97 ? 9.037 9.941 -16.239 1.00 97.75 97 ALA A O 1
ATOM 758 N N . THR A 1 98 ? 9.615 9.020 -14.280 1.00 96.88 98 THR A N 1
ATOM 759 C CA . THR A 1 98 ? 10.921 8.527 -14.737 1.00 96.88 98 THR A CA 1
ATOM 760 C C . THR A 1 98 ? 10.922 7.041 -15.070 1.00 96.88 98 THR A C 1
ATOM 762 O O . THR A 1 98 ? 11.971 6.513 -15.414 1.00 96.88 98 THR A O 1
ATOM 765 N N . ALA A 1 99 ? 9.764 6.371 -15.087 1.00 94.38 99 ALA A N 1
ATOM 766 C CA . ALA A 1 99 ? 9.637 4.930 -15.321 1.00 94.38 99 ALA A CA 1
ATOM 767 C C . ALA A 1 99 ? 10.456 4.407 -16.517 1.00 94.38 99 ALA A C 1
ATOM 769 O O . ALA A 1 99 ? 10.999 3.309 -16.464 1.00 94.38 99 ALA A O 1
ATOM 770 N N . HIS A 1 100 ? 10.594 5.201 -17.583 1.00 91.94 100 HIS A N 1
ATOM 771 C CA . HIS A 1 100 ? 11.360 4.859 -18.783 1.00 91.94 100 HIS A CA 1
ATOM 772 C C . HIS A 1 100 ? 12.853 4.566 -18.546 1.00 91.94 100 HIS A C 1
ATOM 774 O O . HIS A 1 100 ? 13.455 3.907 -19.394 1.00 91.94 100 HIS A O 1
ATOM 780 N N . ILE A 1 101 ? 13.437 5.024 -17.432 1.00 91.12 101 ILE A N 1
ATOM 781 C CA . ILE A 1 101 ? 14.838 4.752 -17.074 1.00 91.12 101 ILE A CA 1
ATOM 782 C C . ILE A 1 101 ? 15.023 3.394 -16.393 1.00 91.12 101 ILE A C 1
ATOM 784 O O . ILE A 1 101 ? 16.161 2.962 -16.221 1.00 91.12 101 ILE A O 1
ATOM 788 N N . LEU A 1 102 ? 13.931 2.718 -16.010 1.00 87.94 102 LEU A N 1
ATOM 789 C CA . LEU A 1 102 ? 13.998 1.390 -15.412 1.00 87.94 102 LEU A CA 1
ATOM 790 C C . LEU A 1 102 ? 14.598 0.403 -16.433 1.00 87.94 102 LEU A C 1
ATOM 792 O O . LEU A 1 102 ? 14.016 0.227 -17.515 1.00 87.94 102 LEU A O 1
ATOM 796 N N . PRO A 1 103 ? 15.734 -0.247 -16.111 1.00 82.25 103 PRO A N 1
ATOM 797 C CA . PRO A 1 103 ? 16.381 -1.188 -17.010 1.00 82.25 103 PRO A CA 1
ATOM 798 C C . PRO A 1 103 ? 15.456 -2.333 -17.404 1.00 82.25 103 PRO A C 1
ATOM 800 O O . PRO A 1 103 ? 14.718 -2.880 -16.591 1.00 82.25 103 PRO A O 1
ATOM 803 N N . ASP A 1 104 ? 15.554 -2.756 -18.657 1.00 76.56 104 ASP A N 1
ATOM 804 C CA . ASP A 1 104 ? 14.783 -3.885 -19.161 1.00 76.56 104 ASP A CA 1
ATOM 805 C C . ASP A 1 104 ? 15.174 -5.186 -18.431 1.00 76.56 104 ASP A C 1
ATOM 807 O O . ASP A 1 104 ? 14.338 -5.936 -17.942 1.00 76.56 104 ASP A O 1
ATOM 811 N N . ASN A 1 105 ? 16.456 -5.439 -18.220 1.00 73.31 105 ASN A N 1
ATOM 812 C CA . ASN A 1 105 ? 16.945 -6.624 -17.512 1.00 73.31 105 ASN A CA 1
ATOM 813 C C . ASN A 1 105 ? 16.977 -6.470 -15.978 1.00 73.31 105 ASN A C 1
ATOM 815 O O . ASN A 1 105 ? 17.832 -7.081 -15.340 1.00 73.31 105 ASN A O 1
ATOM 819 N N . PHE A 1 106 ? 16.077 -5.678 -15.389 1.00 73.44 106 PHE A N 1
ATOM 820 C CA . PHE A 1 106 ? 16.129 -5.280 -13.976 1.00 73.44 106 PHE A CA 1
ATOM 821 C C . PHE A 1 106 ? 16.340 -6.437 -12.986 1.00 73.44 106 PHE A C 1
ATOM 823 O O . PHE A 1 106 ? 17.157 -6.333 -12.078 1.00 73.44 106 PHE A O 1
ATOM 830 N N . PHE A 1 107 ? 15.671 -7.573 -13.207 1.00 74.81 107 PHE A N 1
ATOM 831 C CA . PHE A 1 107 ? 15.805 -8.781 -12.379 1.00 74.81 107 PHE A CA 1
ATOM 832 C C . PHE A 1 107 ? 16.673 -9.881 -13.020 1.00 74.81 107 PHE A C 1
ATOM 834 O O . PHE A 1 107 ? 16.519 -11.062 -12.725 1.00 74.81 107 PHE A O 1
ATOM 841 N N . GLY A 1 108 ? 17.574 -9.522 -13.938 1.00 60.66 108 GLY A N 1
ATOM 842 C CA . GLY A 1 108 ? 18.636 -10.407 -14.434 1.00 60.66 108 GLY A CA 1
ATOM 843 C C . GLY A 1 108 ? 18.201 -11.600 -15.300 1.00 60.66 108 GLY A C 1
ATOM 844 O O . GLY A 1 108 ? 19.044 -12.426 -15.646 1.00 60.66 108 GLY A O 1
ATOM 845 N N . GLY A 1 109 ? 16.923 -11.717 -15.686 1.00 60.62 109 GLY A N 1
ATOM 846 C CA . GLY A 1 109 ? 16.394 -12.898 -16.380 1.00 60.62 109 GLY A CA 1
ATOM 847 C C . GLY A 1 109 ? 15.675 -12.614 -17.703 1.00 60.62 109 GLY A C 1
ATOM 848 O O . GLY A 1 109 ? 14.974 -11.620 -17.845 1.00 60.62 109 GLY A O 1
ATOM 849 N N . LYS A 1 110 ? 15.775 -13.555 -18.657 1.00 54.53 110 LYS A N 1
ATOM 850 C CA . LYS A 1 110 ? 14.940 -13.613 -19.882 1.00 54.53 110 LYS A CA 1
ATOM 851 C C . LYS A 1 110 ? 13.511 -14.129 -19.620 1.00 54.53 110 LYS A C 1
ATOM 853 O O . LYS A 1 110 ? 12.687 -14.129 -20.530 1.00 54.53 110 LYS A O 1
ATOM 858 N N . ALA A 1 111 ? 13.242 -14.629 -18.409 1.00 53.69 111 ALA A N 1
ATOM 859 C CA . ALA A 1 111 ? 12.017 -15.357 -18.057 1.00 53.69 111 ALA A CA 1
ATOM 860 C C . ALA A 1 111 ? 10.773 -14.458 -17.981 1.00 53.69 111 ALA A C 1
ATOM 862 O O . ALA A 1 111 ? 9.662 -14.906 -18.257 1.00 53.69 111 ALA A O 1
ATOM 863 N N . PHE A 1 112 ? 10.966 -13.176 -17.683 1.00 61.34 112 PHE A N 1
ATOM 864 C CA . PHE A 1 112 ? 9.939 -12.156 -17.812 1.00 61.34 112 PHE A CA 1
ATOM 865 C C . PHE A 1 112 ? 10.432 -11.138 -18.825 1.00 61.34 112 PHE A C 1
ATOM 867 O O . PHE A 1 112 ? 11.582 -10.715 -18.764 1.00 61.34 112 PHE A O 1
ATOM 874 N N . ASN A 1 113 ? 9.583 -10.770 -19.787 1.00 61.66 113 ASN A N 1
ATOM 875 C CA . ASN A 1 113 ? 9.897 -9.671 -20.689 1.00 61.66 113 ASN A CA 1
ATOM 876 C C . ASN A 1 113 ? 10.000 -8.394 -19.850 1.00 61.66 113 ASN A C 1
ATOM 878 O O . ASN A 1 113 ? 8.991 -7.768 -19.555 1.00 61.66 113 ASN A O 1
ATOM 882 N N . ALA A 1 114 ? 11.214 -8.093 -19.422 1.00 58.53 114 ALA A N 1
ATOM 883 C CA . ALA A 1 114 ? 11.797 -6.803 -19.136 1.00 58.53 114 ALA A CA 1
ATOM 884 C C . ALA A 1 114 ? 10.880 -5.569 -19.173 1.00 58.53 114 ALA A C 1
ATOM 886 O O . ALA A 1 114 ? 10.618 -4.928 -18.155 1.00 58.53 114 ALA A O 1
ATOM 887 N N . THR A 1 115 ? 10.328 -5.274 -20.351 1.00 63.84 115 THR A N 1
ATOM 888 C CA . THR A 1 115 ? 9.467 -4.113 -20.600 1.00 63.84 115 THR A CA 1
ATOM 889 C C . THR A 1 115 ? 8.197 -4.116 -19.734 1.00 63.84 115 THR A C 1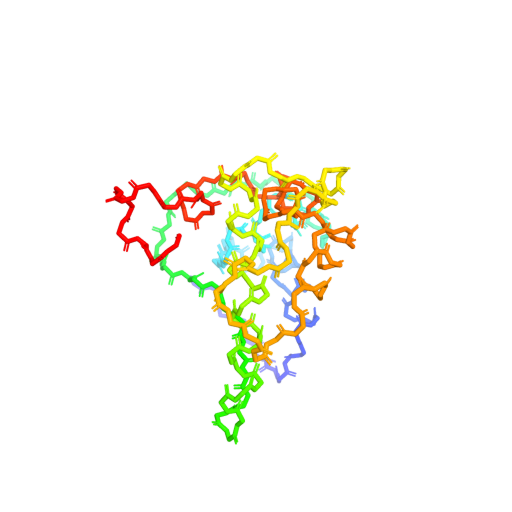
ATOM 891 O O . THR A 1 115 ? 7.603 -3.073 -19.476 1.00 63.84 115 THR A O 1
ATOM 894 N N . ARG A 1 116 ? 7.771 -5.279 -19.227 1.00 74.88 116 ARG A N 1
ATOM 895 C CA . ARG A 1 116 ? 6.575 -5.429 -18.386 1.00 74.88 116 ARG A CA 1
ATOM 896 C C . ARG A 1 116 ? 6.708 -4.719 -17.041 1.00 74.88 116 ARG A C 1
ATOM 898 O O . ARG A 1 116 ? 5.724 -4.145 -16.591 1.00 74.88 116 ARG A O 1
ATOM 905 N N . PHE A 1 117 ? 7.888 -4.708 -16.424 1.00 85.44 117 PHE A N 1
ATOM 906 C CA . PHE A 1 117 ? 8.082 -4.057 -15.123 1.00 85.44 117 PHE A CA 1
ATOM 907 C C . PHE A 1 117 ? 8.152 -2.534 -15.243 1.00 85.44 117 PHE A C 1
ATOM 909 O O . PHE A 1 117 ? 7.570 -1.825 -14.426 1.00 85.44 117 PHE A O 1
ATOM 916 N N . ARG A 1 118 ? 8.736 -2.030 -16.336 1.00 89.56 118 ARG A N 1
ATOM 917 C CA . ARG A 1 118 ? 8.645 -0.612 -16.707 1.00 89.56 118 ARG A CA 1
ATOM 918 C C . ARG A 1 118 ? 7.189 -0.156 -16.804 1.00 89.56 118 ARG A C 1
ATOM 920 O O . ARG A 1 118 ? 6.837 0.895 -16.278 1.00 89.56 118 ARG A O 1
ATOM 927 N N . ASN A 1 119 ? 6.339 -0.964 -17.441 1.00 90.31 119 ASN A N 1
ATOM 928 C CA . ASN A 1 119 ? 4.919 -0.649 -17.592 1.00 90.31 119 ASN A CA 1
ATOM 929 C C . ASN A 1 119 ? 4.177 -0.598 -16.251 1.00 90.31 119 ASN A C 1
ATOM 931 O O . ASN A 1 119 ? 3.257 0.201 -16.119 1.00 90.31 119 ASN A O 1
ATOM 935 N N . VAL A 1 120 ? 4.575 -1.404 -15.257 1.00 92.88 120 VAL A N 1
ATOM 936 C CA . VAL A 1 120 ? 4.010 -1.320 -13.899 1.00 92.88 120 VAL A CA 1
ATOM 937 C C . VAL A 1 120 ? 4.269 0.067 -13.318 1.00 92.88 120 VAL A C 1
ATOM 939 O O . VAL A 1 120 ? 3.320 0.763 -12.967 1.00 92.88 120 VAL A O 1
ATOM 942 N N . ILE A 1 121 ? 5.531 0.506 -13.288 1.00 95.25 121 ILE A N 1
ATOM 943 C CA . ILE A 1 121 ? 5.883 1.812 -12.713 1.00 95.25 121 ILE A CA 1
ATOM 944 C C . ILE A 1 121 ? 5.258 2.955 -13.517 1.00 95.25 121 ILE A C 1
ATOM 946 O O . ILE A 1 121 ? 4.710 3.884 -12.934 1.00 95.25 121 ILE A O 1
ATOM 950 N N . ALA A 1 122 ? 5.239 2.864 -14.848 1.00 95.31 122 ALA A N 1
ATOM 951 C CA . ALA A 1 122 ? 4.56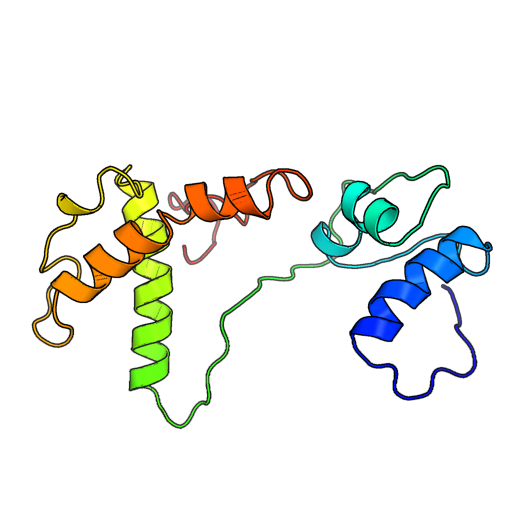8 3.857 -15.686 1.00 95.31 122 ALA A CA 1
ATOM 952 C C . ALA A 1 122 ? 3.056 3.948 -15.396 1.00 95.31 122 ALA A C 1
ATOM 954 O O . ALA A 1 122 ? 2.472 5.028 -15.466 1.00 95.31 122 ALA A O 1
ATOM 955 N N . ALA A 1 123 ? 2.410 2.831 -15.048 1.00 96.31 123 ALA A N 1
ATOM 956 C CA . ALA A 1 123 ? 0.978 2.794 -14.777 1.00 96.31 123 ALA A CA 1
ATOM 957 C C . ALA A 1 123 ? 0.610 3.331 -13.389 1.00 96.31 123 ALA A C 1
ATOM 959 O O . ALA A 1 123 ? -0.402 4.019 -13.267 1.00 96.31 123 ALA A O 1
ATOM 960 N N . VAL A 1 124 ? 1.390 3.014 -12.348 1.00 96.94 124 VAL A N 1
ATOM 961 C CA . VAL A 1 124 ? 0.973 3.279 -10.956 1.00 96.94 124 VAL A CA 1
ATOM 962 C C . VAL A 1 124 ? 1.984 4.037 -10.093 1.00 96.94 124 VAL A C 1
ATOM 964 O O . VAL A 1 124 ? 1.618 4.473 -8.999 1.00 96.94 124 VAL A O 1
ATOM 967 N N . GLY A 1 125 ? 3.205 4.245 -10.581 1.00 97.69 125 GLY A N 1
ATOM 968 C CA . GLY A 1 125 ? 4.319 4.783 -9.803 1.00 97.69 125 GLY A CA 1
ATOM 969 C C . GLY A 1 125 ? 4.996 3.735 -8.924 1.00 97.69 125 GLY A C 1
ATOM 970 O O . GLY A 1 125 ? 4.718 2.539 -9.024 1.00 97.69 125 GLY A O 1
ATOM 971 N N . ASN A 1 126 ? 5.917 4.189 -8.081 1.00 96.69 126 ASN A N 1
ATOM 972 C CA . ASN A 1 126 ? 6.586 3.356 -7.085 1.00 96.69 126 ASN A CA 1
ATOM 973 C C . ASN A 1 126 ? 5.735 3.171 -5.80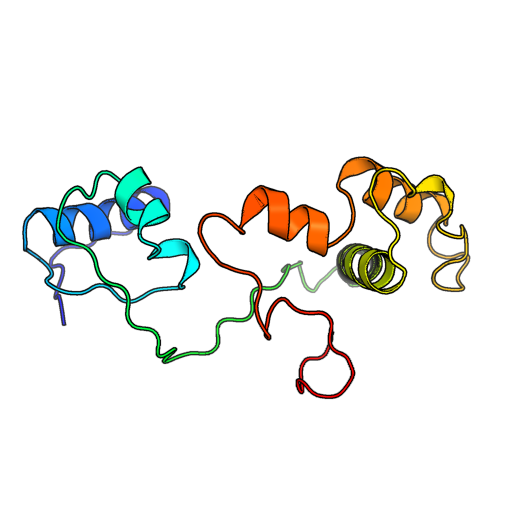9 1.00 96.69 126 ASN A C 1
ATOM 975 O O . ASN A 1 126 ? 4.618 3.686 -5.696 1.00 96.69 126 ASN A O 1
ATOM 979 N N . TYR A 1 127 ? 6.246 2.409 -4.837 1.00 95.44 127 TYR A N 1
ATOM 980 C CA . TYR A 1 127 ? 5.518 2.134 -3.593 1.00 95.44 127 TYR A CA 1
ATOM 981 C C . TYR A 1 127 ? 5.230 3.397 -2.764 1.00 95.44 127 TYR A C 1
ATOM 983 O O . TYR A 1 127 ? 4.116 3.565 -2.261 1.00 95.44 127 TYR A O 1
ATOM 991 N N . GLY A 1 128 ? 6.193 4.314 -2.672 1.00 95.31 128 GLY A N 1
ATOM 992 C CA . GLY A 1 128 ? 6.023 5.603 -2.009 1.00 95.31 128 GLY A CA 1
ATOM 993 C C . GLY A 1 128 ? 4.892 6.437 -2.613 1.00 95.31 128 GLY A C 1
ATOM 994 O O . GLY A 1 128 ? 4.026 6.895 -1.871 1.00 95.31 128 GLY A O 1
ATOM 995 N N . GLU A 1 129 ? 4.837 6.558 -3.943 1.00 97.31 129 GLU A N 1
ATOM 996 C CA . GLU A 1 129 ? 3.776 7.283 -4.665 1.00 97.31 129 GLU A CA 1
ATOM 997 C C . GLU A 1 129 ? 2.392 6.650 -4.445 1.00 97.31 129 GLU A C 1
ATOM 999 O O . GLU A 1 129 ? 1.391 7.350 -4.266 1.00 97.31 129 GLU A O 1
ATOM 1004 N N . LEU A 1 130 ? 2.321 5.313 -4.428 1.00 95.44 130 LEU A N 1
ATOM 1005 C CA . LEU A 1 130 ? 1.094 4.584 -4.102 1.00 95.44 130 LEU A CA 1
ATOM 1006 C C . LEU A 1 130 ? 0.634 4.867 -2.669 1.00 95.44 130 LEU A C 1
ATOM 1008 O O . LEU A 1 130 ? -0.550 5.134 -2.443 1.00 95.44 130 LEU A O 1
ATOM 1012 N N . HIS A 1 131 ? 1.553 4.824 -1.704 1.00 93.50 131 HIS A N 1
ATOM 1013 C CA . HIS A 1 131 ? 1.236 5.101 -0.309 1.00 93.50 131 HIS A CA 1
ATOM 1014 C C . HIS A 1 131 ? 0.766 6.546 -0.118 1.00 93.50 131 HIS A C 1
ATOM 1016 O O . HIS A 1 131 ? -0.232 6.790 0.564 1.00 93.50 131 HIS A O 1
ATOM 1022 N N . GLU A 1 132 ? 1.475 7.502 -0.717 1.00 94.12 132 GLU A N 1
ATOM 1023 C CA . GLU A 1 132 ? 1.146 8.926 -0.669 1.00 94.12 132 GLU A CA 1
ATOM 1024 C C . GLU A 1 132 ? -0.284 9.169 -1.163 1.00 94.12 132 GLU A C 1
ATOM 1026 O O . GLU A 1 132 ? -1.129 9.696 -0.438 1.00 94.12 132 GLU A O 1
ATOM 1031 N N . ARG A 1 133 ? -0.591 8.660 -2.360 1.00 94.56 133 ARG A N 1
ATOM 1032 C CA . ARG A 1 133 ? -1.878 8.867 -3.025 1.00 94.56 133 ARG A CA 1
ATOM 1033 C C . ARG A 1 133 ? -3.064 8.221 -2.310 1.00 94.56 133 ARG A C 1
ATOM 1035 O O . ARG A 1 133 ? -4.169 8.754 -2.388 1.00 94.56 133 ARG A O 1
ATOM 1042 N N . HIS A 1 134 ? -2.876 7.068 -1.666 1.00 90.81 134 HIS A N 1
ATOM 1043 C CA . HIS A 1 134 ? -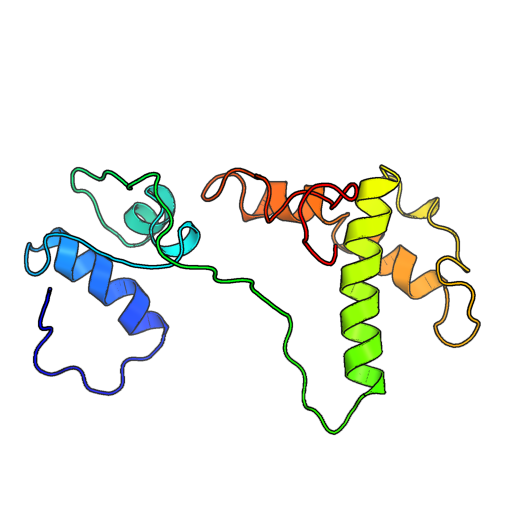3.997 6.268 -1.154 1.00 90.81 134 HIS A CA 1
ATOM 1044 C C . HIS A 1 134 ? -4.116 6.221 0.369 1.00 90.81 134 HIS A C 1
ATOM 1046 O O . HIS A 1 134 ? -5.220 6.021 0.873 1.00 90.81 134 HIS A O 1
ATOM 1052 N N . PHE A 1 135 ? -3.020 6.400 1.109 1.00 87.75 135 PHE A N 1
ATOM 1053 C CA . PHE A 1 135 ? -3.011 6.152 2.551 1.00 87.75 135 PHE A CA 1
ATOM 1054 C C . PHE A 1 135 ? -2.598 7.351 3.390 1.00 87.75 135 PHE A C 1
ATOM 1056 O O . PHE A 1 135 ? -3.037 7.416 4.532 1.00 87.75 135 PHE A O 1
ATOM 1063 N N . GLN A 1 136 ? -1.852 8.326 2.864 1.00 86.56 136 GLN A N 1
ATOM 1064 C CA . GLN A 1 136 ? -1.284 9.408 3.681 1.00 86.56 136 GLN A CA 1
ATOM 1065 C C . GLN A 1 136 ? -2.314 10.172 4.532 1.00 86.56 136 GLN A C 1
ATOM 1067 O O . GLN A 1 136 ? -2.008 10.544 5.662 1.00 86.56 136 GLN A O 1
ATOM 1072 N N . ALA A 1 137 ? -3.540 10.363 4.033 1.00 83.31 137 ALA A N 1
ATOM 1073 C CA . ALA A 1 137 ? -4.611 11.044 4.769 1.00 83.31 137 ALA A CA 1
ATOM 1074 C C . ALA A 1 137 ? -5.135 10.257 5.990 1.00 83.31 137 ALA A C 1
ATOM 1076 O O . ALA A 1 137 ? -5.703 10.832 6.912 1.00 83.31 137 ALA A O 1
ATOM 1077 N N . THR A 1 138 ? -4.973 8.933 5.994 1.00 83.50 138 THR A N 1
ATOM 1078 C CA . THR A 1 138 ? -5.546 8.011 6.994 1.00 83.50 138 THR A CA 1
ATOM 1079 C C . THR A 1 138 ? -4.461 7.353 7.849 1.00 83.50 138 THR A C 1
ATOM 1081 O O . THR A 1 138 ? -4.659 7.086 9.035 1.00 83.50 138 THR A O 1
ATOM 1084 N N . LEU A 1 139 ? -3.305 7.096 7.248 1.00 83.75 139 LEU A N 1
ATOM 1085 C CA . LEU A 1 139 ? -2.162 6.421 7.823 1.00 83.75 139 LEU A CA 1
ATOM 1086 C C . LEU A 1 139 ? -0.903 7.130 7.325 1.00 83.75 139 LEU A C 1
ATOM 1088 O O . LEU A 1 139 ? -0.511 6.996 6.167 1.00 83.75 139 LEU A O 1
ATOM 1092 N N . SER A 1 140 ? -0.257 7.882 8.213 1.00 84.50 140 SER A N 1
ATOM 1093 C CA . SER A 1 140 ? 1.063 8.430 7.921 1.00 84.50 140 SER A CA 1
ATOM 1094 C C . SER A 1 140 ? 2.034 7.288 7.645 1.00 84.50 140 SER A C 1
ATOM 1096 O O . SER A 1 140 ? 2.020 6.271 8.349 1.00 84.50 140 SER A O 1
ATOM 1098 N N . ARG A 1 141 ? 2.917 7.475 6.668 1.00 86.19 141 ARG A N 1
ATOM 1099 C CA . ARG A 1 141 ? 3.966 6.500 6.394 1.00 86.19 141 ARG A CA 1
ATOM 1100 C C . ARG A 1 141 ? 4.910 6.419 7.593 1.00 86.19 141 ARG A C 1
ATOM 1102 O O . ARG A 1 141 ? 5.330 7.449 8.109 1.00 86.19 141 ARG 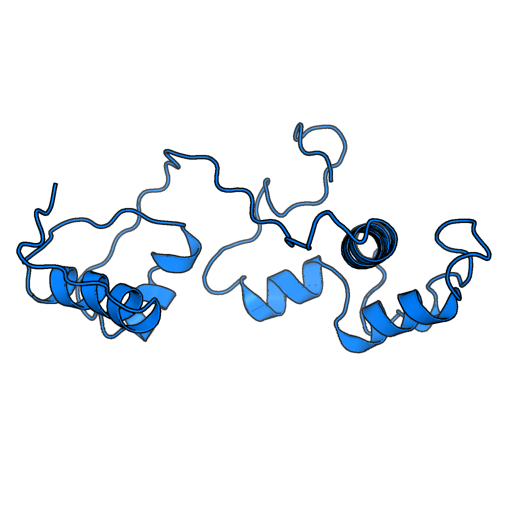A O 1
ATOM 1109 N N . GLY A 1 142 ? 5.212 5.214 8.054 1.00 79.88 142 GLY A N 1
ATOM 1110 C CA . GLY A 1 142 ? 6.146 5.000 9.156 1.00 79.88 142 GLY A CA 1
ATOM 1111 C C . GLY A 1 142 ? 6.637 3.562 9.182 1.00 79.88 142 GLY A C 1
ATOM 1112 O O . GLY A 1 142 ? 5.918 2.694 8.698 1.00 79.88 142 GLY A O 1
ATOM 1113 N N . ARG A 1 143 ? 7.834 3.336 9.738 1.00 73.94 143 ARG A N 1
ATOM 1114 C CA . ARG A 1 143 ? 8.574 2.063 9.931 1.00 73.94 143 ARG A CA 1
ATOM 1115 C C . ARG A 1 143 ? 8.103 0.832 9.140 1.00 73.94 143 ARG A C 1
ATOM 1117 O O . ARG A 1 143 ? 8.847 0.365 8.297 1.00 73.94 143 ARG A O 1
ATOM 1124 N N . VAL A 1 144 ? 6.914 0.280 9.404 1.00 80.56 144 VAL A N 1
ATOM 1125 C CA . VAL A 1 144 ? 6.388 -0.903 8.683 1.00 80.56 144 VAL A CA 1
ATOM 1126 C C . VAL A 1 144 ? 6.078 -0.663 7.201 1.00 80.56 144 VAL A C 1
ATOM 1128 O O . VAL A 1 144 ? 6.011 -1.619 6.441 1.00 80.56 144 VAL A O 1
ATOM 1131 N N . ASN A 1 145 ? 5.901 0.595 6.795 1.00 86.00 145 ASN A N 1
ATOM 1132 C CA . ASN A 1 145 ? 5.676 1.010 5.409 1.00 86.00 145 ASN A CA 1
ATOM 1133 C C . ASN A 1 145 ? 6.892 1.750 4.820 1.00 86.00 145 ASN A C 1
ATOM 1135 O O . ASN A 1 145 ? 6.777 2.356 3.755 1.00 86.00 145 ASN A O 1
ATOM 1139 N N . GLU A 1 146 ? 8.026 1.786 5.519 1.00 87.62 146 GLU A N 1
ATOM 1140 C CA . GLU A 1 146 ? 9.288 2.321 4.994 1.00 87.62 146 GLU A CA 1
ATOM 1141 C C . GLU A 1 146 ? 10.086 1.201 4.331 1.00 87.62 146 GLU A C 1
ATOM 1143 O O . GLU A 1 146 ? 9.968 0.047 4.731 1.00 87.62 146 GLU A O 1
ATOM 1148 N N . LEU A 1 147 ? 10.915 1.554 3.346 1.00 88.44 147 LEU A N 1
ATOM 1149 C CA . LEU A 1 147 ? 11.871 0.608 2.779 1.00 88.44 147 LEU A CA 1
ATOM 1150 C C . LEU A 1 147 ? 12.843 0.139 3.864 1.00 88.44 147 LEU A C 1
ATOM 1152 O O . LEU A 1 147 ? 13.420 0.951 4.600 1.00 88.44 147 LEU A O 1
ATOM 1156 N N . ASN A 1 148 ? 13.054 -1.166 3.947 1.00 85.19 148 ASN A N 1
ATOM 1157 C CA . ASN A 1 148 ? 14.000 -1.761 4.864 1.00 85.19 148 ASN A CA 1
ATOM 1158 C C . ASN A 1 148 ? 15.438 -1.448 4.443 1.00 85.19 148 ASN A C 1
ATOM 1160 O O . ASN A 1 148 ? 15.932 -1.913 3.421 1.00 85.19 148 ASN A O 1
ATOM 1164 N N . LYS A 1 149 ? 16.147 -0.726 5.309 1.00 82.81 149 LYS A N 1
ATOM 1165 C CA . LYS A 1 149 ? 17.574 -0.404 5.154 1.00 82.81 149 LYS A CA 1
ATOM 1166 C C . LYS A 1 149 ? 18.500 -1.373 5.902 1.00 82.81 149 LYS A C 1
ATOM 1168 O O . LYS A 1 149 ? 19.658 -1.057 6.142 1.00 82.81 149 LYS A O 1
ATOM 1173 N N . GLY A 1 150 ? 17.983 -2.529 6.324 1.00 80.56 150 GLY A N 1
ATOM 1174 C CA . GLY A 1 150 ? 18.690 -3.524 7.140 1.00 80.56 150 GLY A CA 1
ATOM 1175 C C . GLY A 1 150 ? 18.532 -3.337 8.654 1.00 80.56 150 GLY A C 1
ATOM 1176 O O . GLY A 1 150 ? 19.069 -4.126 9.426 1.00 80.56 150 GLY A O 1
ATOM 1177 N N . GLU A 1 151 ? 17.777 -2.330 9.094 1.00 77.62 151 GLU A N 1
ATOM 1178 C CA . GLU A 1 151 ? 17.632 -1.965 10.513 1.00 77.62 151 GLU A CA 1
ATOM 1179 C C . GLU A 1 151 ? 16.247 -2.300 11.092 1.00 77.62 151 GLU A C 1
ATOM 1181 O O . GLU A 1 151 ? 16.037 -2.231 12.305 1.00 77.62 151 GLU A O 1
ATOM 1186 N N . SER A 1 152 ? 15.268 -2.638 10.243 1.00 72.31 152 SER A N 1
ATOM 1187 C CA . SER A 1 152 ? 13.870 -2.801 10.667 1.00 72.31 152 SER A CA 1
ATOM 1188 C C . SER A 1 152 ? 13.503 -4.234 11.064 1.00 72.31 152 SER A C 1
ATOM 1190 O O . SER A 1 152 ? 12.514 -4.425 11.771 1.00 72.31 152 SER A O 1
ATOM 1192 N N . GLY A 1 153 ? 14.279 -5.234 10.624 1.00 67.50 153 GLY A N 1
ATOM 1193 C CA . GLY A 1 153 ? 13.941 -6.656 10.768 1.00 67.50 153 GLY A CA 1
ATOM 1194 C C . GLY A 1 153 ? 12.797 -7.128 9.857 1.00 67.50 153 GLY A C 1
ATOM 1195 O O . GLY A 1 153 ? 12.331 -8.256 10.008 1.00 67.50 153 GLY A O 1
ATOM 1196 N N . LEU A 1 154 ? 12.334 -6.285 8.928 1.00 73.44 154 LEU A N 1
ATOM 1197 C CA . LEU A 1 154 ? 11.361 -6.642 7.891 1.00 73.44 154 LEU A CA 1
ATOM 1198 C C . LEU A 1 154 ? 12.083 -7.290 6.699 1.00 73.44 154 LEU A C 1
ATOM 1200 O O . LEU A 1 154 ? 13.285 -7.110 6.531 1.00 73.44 154 LEU A O 1
ATOM 1204 N N . MET A 1 155 ? 11.384 -8.079 5.877 1.00 54.69 155 MET A N 1
ATOM 1205 C CA . MET A 1 155 ? 12.002 -8.701 4.690 1.00 54.69 155 MET A CA 1
ATOM 1206 C C . MET A 1 155 ? 12.213 -7.718 3.526 1.00 54.69 155 MET A C 1
ATOM 1208 O O . MET A 1 155 ? 12.957 -8.039 2.604 1.00 54.69 155 MET A O 1
ATOM 1212 N N . PHE A 1 156 ? 11.581 -6.546 3.576 1.00 58.06 156 PHE A N 1
ATOM 1213 C CA . PHE A 1 156 ? 11.592 -5.485 2.568 1.00 58.06 156 PHE A CA 1
ATOM 1214 C C . PHE A 1 156 ? 11.213 -4.159 3.218 1.00 58.06 156 PHE A C 1
ATOM 1216 O O . PHE A 1 156 ? 10.570 -4.198 4.295 1.00 58.06 156 PHE A O 1
#

pLDDT: mean 83.74, std 12.68, range [43.28, 97.75]

Sequence (156 aa):
MCKVKGLSALTMVEIRLTYAKNLQDGTCNAIVGERMHISQQSMHDRGYEGSYSMGTKAYGMEPLSLVTRDVDARWSDLVNWVIQVLFVAEEQSITQATAHILPDNFFGGKAFNATRFRNVIAAVGNYGELHERHFQATLSRGRVNELNKGESGLMF

Organism: NCBI:txid265563

Secondary structure (DSSP, 8-state):
----TT-----HHHHHHHHHHHHHSSS-S-----TTTSSHHHHHTTT--S-----S---S---------TT-HHHHHHHHHHHHHHHHHHHTT--TTTGGGS-TTTTS-SSS-THHHHHHHHHH--HHHHHHHHHTTTS---GGGSPP-SSS-S--